Protein AF-A0A444ZY59-F1 (afdb_monomer_lite)

Sequence (155 aa):
MWDVVSGLQVNLMKKTNMGGASPGEATKEVDTTGEKRKGKELNGNIFKKTCISTQTTINNIFKKNLREEVCLEISTLFHNNGIPFNVSRSKEYSRIFEKAIRYGQEFKPPSYHELRVPLLKKHVELVQQSLEEHREYWKQVGCTIMIDGWTDKRR

pLDDT: mean 74.84, std 26.24, range [22.16, 97.81]

InterPro domains:
  IPR007021 Domain of unknown function DUF659 [PF04937] (110-154)

Secondary structure (DSSP, 8-state):
--HHHHHHHHHHHHHT-S-----------------------------S------PPPHHHHHHHHHHHHHHHHHHHHHHHTT--GGGGGSHHHHHHHHHHHHH-TTPPPPPHHHIIIIIHHHHHHHHHHHHHHHHHHHHHH----PPP-------

Radius of gyration: 36.68 Å; chains: 1; bounding box: 80×82×86 Å

Organism: Arachis hypogaea (NCBI:txid3818)

Foldseek 3Di:
DVVVVVVVVVVVVVVPDDDDDDDDDDDDDDDDDDDDDDDDDDDDCPPDDPPVPVPQPPVNVVVVVVVVVVVVVVVCVCVVVVPDPVCCVDPVNVVVVVVQVVVPDPDDDDDPVCVVPVVVVVVVVVVVVVCVVVVVVCVPVNDDDDDDDDDDPDD

Structure (mmCIF, N/CA/C/O backbone):
data_AF-A0A444ZY59-F1
#
_entry.id   AF-A0A444ZY59-F1
#
loop_
_atom_site.group_PDB
_atom_site.id
_atom_site.type_symbol
_atom_site.label_atom_id
_atom_site.label_alt_id
_atom_site.label_comp_id
_atom_site.label_asym_id
_atom_site.label_entity_id
_atom_site.label_seq_id
_atom_site.pdbx_PDB_ins_code
_atom_site.Cartn_x
_atom_site.Cartn_y
_atom_site.Cartn_z
_atom_site.occupancy
_atom_site.B_iso_or_equiv
_atom_site.auth_seq_id
_atom_site.auth_comp_id
_atom_site.auth_asym_id
_atom_site.auth_atom_id
_atom_site.pdbx_PDB_model_num
ATOM 1 N N . MET A 1 1 ? -5.374 19.605 50.043 1.00 55.47 1 MET A N 1
ATOM 2 C CA . MET A 1 1 ? -6.156 19.065 48.898 1.00 55.47 1 MET A CA 1
ATOM 3 C C . MET A 1 1 ? -7.671 19.136 49.123 1.00 55.47 1 MET A C 1
ATOM 5 O O . MET A 1 1 ? -8.403 19.108 48.145 1.00 55.47 1 MET A O 1
ATOM 9 N N . TRP A 1 2 ? -8.147 19.312 50.364 1.00 41.66 2 TRP A N 1
ATOM 10 C CA . TRP A 1 2 ? -9.569 19.515 50.681 1.00 41.66 2 TRP A CA 1
ATOM 11 C C . TRP A 1 2 ? -10.009 20.997 50.658 1.00 41.66 2 TRP A C 1
ATOM 13 O O . TRP A 1 2 ? -11.191 21.278 50.499 1.00 41.66 2 TRP A O 1
ATOM 23 N N . ASP A 1 3 ? -9.073 21.955 50.699 1.00 54.06 3 ASP A N 1
ATOM 24 C CA . ASP A 1 3 ? -9.391 23.397 50.765 1.00 54.06 3 ASP A CA 1
ATOM 25 C C . ASP A 1 3 ? -9.962 23.991 49.466 1.00 54.06 3 ASP A C 1
ATOM 27 O O . ASP A 1 3 ? -10.730 24.952 49.496 1.00 54.06 3 ASP A O 1
ATOM 31 N N . VAL A 1 4 ? -9.641 23.399 48.310 1.00 56.91 4 VAL A N 1
ATOM 32 C CA . VAL A 1 4 ? -10.137 23.872 47.002 1.00 56.91 4 VAL A CA 1
ATOM 33 C C . VAL A 1 4 ? -11.616 23.514 46.806 1.00 56.91 4 VAL A C 1
ATOM 35 O O . VAL A 1 4 ? -12.375 24.284 46.217 1.00 56.91 4 VAL A O 1
ATOM 38 N N . VAL A 1 5 ? -12.046 22.370 47.344 1.00 56.50 5 VAL A N 1
ATOM 39 C CA . VAL A 1 5 ? -13.430 21.881 47.233 1.00 56.50 5 VAL A CA 1
ATOM 40 C C . VAL A 1 5 ? -14.364 22.682 48.145 1.00 56.50 5 VAL A C 1
ATOM 42 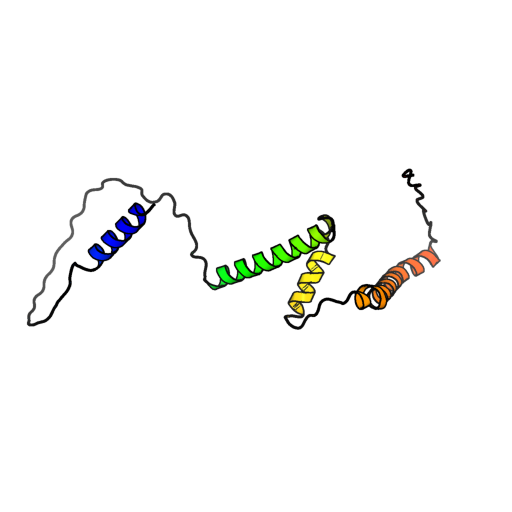O O . VAL A 1 5 ? -15.451 23.073 47.716 1.00 56.50 5 VAL A O 1
ATOM 45 N N . SER A 1 6 ? -13.907 23.033 49.350 1.00 58.44 6 SER A N 1
ATOM 46 C CA . SER A 1 6 ? -14.643 23.904 50.277 1.00 58.44 6 SER A CA 1
ATOM 47 C C . SER A 1 6 ? -14.913 25.291 49.679 1.00 58.44 6 SER A C 1
ATOM 49 O O . SER A 1 6 ? -16.014 25.825 49.809 1.00 58.44 6 SER A O 1
ATOM 51 N N . GLY A 1 7 ? -13.942 25.859 48.953 1.00 61.41 7 GLY A N 1
ATOM 52 C CA . GLY A 1 7 ? -14.097 27.162 48.296 1.00 61.41 7 GLY A CA 1
ATOM 53 C C . GLY A 1 7 ? -15.173 27.177 47.203 1.00 61.41 7 GLY A C 1
ATOM 54 O O . GLY A 1 7 ? -15.917 28.152 47.076 1.00 61.41 7 GLY A O 1
ATOM 55 N N . LEU A 1 8 ? -15.305 26.084 46.446 1.00 60.88 8 LEU A N 1
ATOM 56 C CA . LEU A 1 8 ? -16.315 25.951 45.392 1.00 60.88 8 LEU A CA 1
ATOM 57 C C . LEU A 1 8 ? -17.734 25.798 45.960 1.00 60.88 8 LEU A C 1
ATOM 59 O O . LEU A 1 8 ? -18.662 26.406 45.423 1.00 60.88 8 LEU A O 1
ATOM 63 N N . GLN A 1 9 ? -17.910 25.071 47.071 1.00 56.25 9 GLN A N 1
ATOM 64 C CA . GLN A 1 9 ? -19.219 24.947 47.729 1.00 56.25 9 GLN A CA 1
ATOM 65 C C . GLN A 1 9 ? -19.714 26.274 48.320 1.00 56.25 9 GLN A C 1
ATOM 67 O O . GLN A 1 9 ? -20.877 26.633 48.127 1.00 56.25 9 GLN A O 1
ATOM 72 N N . VAL A 1 10 ? -18.836 27.055 48.958 1.00 57.44 10 VAL A N 1
ATOM 73 C CA . VAL A 1 10 ? -19.207 28.365 49.528 1.00 57.44 10 VAL A CA 1
ATOM 74 C C . VAL A 1 10 ? -19.632 29.356 48.436 1.00 57.44 10 VAL A C 1
ATOM 76 O O . VAL A 1 10 ? -20.515 30.186 48.660 1.00 57.44 10 VAL A O 1
ATOM 79 N N . ASN A 1 11 ? -19.050 29.264 47.236 1.00 57.94 11 ASN A N 1
ATOM 80 C CA . ASN A 1 11 ? -19.390 30.156 46.127 1.00 57.94 11 ASN A CA 1
ATOM 81 C C . ASN A 1 11 ? -20.697 29.757 45.413 1.00 57.94 11 ASN A C 1
ATOM 83 O O . ASN A 1 11 ? -21.394 30.616 44.871 1.00 57.94 11 ASN A O 1
ATOM 87 N N . LEU A 1 12 ? -21.072 28.473 45.461 1.00 61.47 12 LEU A N 1
ATOM 88 C CA . LEU A 1 12 ? -22.352 27.985 44.945 1.00 61.47 12 LEU A CA 1
ATOM 89 C C . LEU A 1 12 ? -23.530 28.462 45.817 1.00 61.47 12 LEU A C 1
ATOM 91 O O . LEU A 1 12 ? -24.537 28.917 45.282 1.00 61.47 12 LEU A O 1
ATOM 95 N N . MET A 1 13 ? -23.374 28.446 47.148 1.00 55.53 13 MET A N 1
ATOM 96 C CA . MET A 1 13 ? -24.425 28.849 48.103 1.00 55.53 13 MET A CA 1
ATOM 97 C C . MET A 1 13 ? -24.679 30.366 48.139 1.00 55.53 13 MET A C 1
ATOM 99 O O . MET A 1 13 ? -25.777 30.802 48.473 1.00 55.53 13 MET A O 1
ATOM 103 N N . LYS A 1 14 ? -23.690 31.190 47.765 1.00 56.31 14 LYS A N 1
ATOM 104 C CA . LYS A 1 14 ? -23.853 32.654 47.672 1.00 56.31 14 LYS A CA 1
ATOM 105 C C . LYS A 1 14 ? -24.588 33.097 46.406 1.00 56.31 14 LYS A C 1
ATOM 107 O O . LYS A 1 14 ? -25.209 34.154 46.405 1.00 56.31 14 LYS A O 1
ATOM 112 N N . LYS A 1 15 ? -24.543 32.300 45.333 1.00 53.00 15 LYS A N 1
ATOM 113 C CA . LYS A 1 15 ? -25.140 32.655 44.035 1.00 53.00 15 LYS A CA 1
ATOM 114 C C . LYS A 1 15 ? -26.648 32.382 43.964 1.00 53.00 15 LYS A C 1
ATOM 116 O O . LYS A 1 15 ? -27.308 32.880 43.060 1.00 53.00 15 LYS A O 1
ATOM 121 N N . THR A 1 16 ? -27.192 31.627 44.918 1.00 51.72 16 THR A N 1
ATOM 122 C CA . THR A 1 16 ? -28.609 31.238 44.964 1.00 51.72 16 THR A CA 1
ATOM 123 C C . THR A 1 16 ? -29.468 32.098 45.893 1.00 51.72 16 THR A C 1
ATOM 125 O O . THR A 1 16 ? -30.669 31.864 45.951 1.00 51.72 16 THR A O 1
ATOM 128 N N . ASN A 1 17 ? -28.906 33.082 46.611 1.00 46.22 17 ASN A N 1
ATOM 129 C CA . ASN A 1 17 ? -29.656 33.819 47.636 1.00 46.22 17 ASN A CA 1
ATOM 130 C C . ASN A 1 17 ? -29.495 35.348 47.581 1.00 46.22 17 ASN A C 1
ATOM 132 O O . ASN A 1 17 ? -29.007 35.944 48.530 1.00 46.22 17 ASN A O 1
ATOM 136 N N . MET A 1 18 ? -29.912 35.946 46.461 1.00 36.75 18 MET A N 1
ATOM 137 C CA . MET A 1 18 ? -30.453 37.312 46.307 1.00 36.75 18 MET A CA 1
ATOM 138 C C . MET A 1 18 ? -31.156 37.299 44.933 1.00 36.75 18 MET A C 1
ATOM 140 O O . MET A 1 18 ? -30.478 37.269 43.915 1.00 36.75 18 MET A O 1
ATOM 144 N N . GLY A 1 19 ? -32.468 37.210 44.743 1.00 30.34 19 GLY A N 1
ATOM 145 C CA . GLY A 1 19 ? -33.629 37.496 45.575 1.00 30.34 19 GLY A CA 1
ATOM 146 C C . GLY A 1 19 ? -34.620 38.216 44.651 1.00 30.34 19 GLY A C 1
ATOM 147 O O . GLY A 1 19 ? -34.301 39.285 44.140 1.00 30.34 19 GLY A O 1
ATOM 148 N N . GLY A 1 20 ? -35.779 37.618 44.375 1.00 27.28 20 GLY A N 1
ATOM 149 C CA . GLY A 1 20 ? -36.793 38.204 43.496 1.00 27.28 20 GLY A CA 1
ATOM 150 C C . GLY A 1 20 ? -38.155 37.555 43.703 1.00 27.28 20 GLY A C 1
ATOM 151 O O . GLY A 1 20 ? -38.522 36.644 42.969 1.00 27.28 20 GLY A O 1
ATOM 152 N N . ALA A 1 21 ? -38.876 38.019 44.724 1.00 28.47 21 ALA A N 1
ATOM 153 C CA . ALA A 1 21 ? -40.298 37.766 44.930 1.00 28.47 21 ALA A CA 1
ATOM 154 C C . ALA A 1 21 ? -41.114 38.965 44.408 1.00 28.47 21 ALA A C 1
ATOM 156 O O . ALA A 1 21 ? -40.703 40.112 44.570 1.00 28.47 21 ALA A O 1
ATOM 157 N N . SER A 1 22 ? -42.276 38.698 43.813 1.00 29.27 22 SER A N 1
ATOM 158 C CA . SER A 1 22 ? -43.364 39.656 43.551 1.00 29.27 22 SER A CA 1
ATOM 159 C C . SER A 1 22 ? -44.685 38.916 43.811 1.00 29.27 22 SER A C 1
ATOM 161 O O . SER A 1 22 ? -44.706 37.696 43.608 1.00 29.27 22 SER A O 1
ATOM 163 N N . PRO A 1 23 ? -45.753 39.573 44.310 1.00 33.75 23 PRO A N 1
ATOM 164 C CA . PRO A 1 23 ? -46.726 40.188 43.389 1.00 33.75 23 PRO A CA 1
ATOM 165 C C . PRO A 1 23 ? -47.469 41.439 43.928 1.00 33.75 23 PRO A C 1
ATOM 167 O O . PRO A 1 23 ? -47.623 41.601 45.135 1.00 33.75 23 PRO A O 1
ATOM 170 N N . GLY A 1 24 ? -48.041 42.245 43.017 1.00 25.14 24 GLY A N 1
ATOM 171 C CA . GLY A 1 24 ? -49.324 42.936 43.266 1.00 25.14 24 GLY A CA 1
ATOM 172 C C . GLY A 1 24 ? -49.433 44.450 42.996 1.00 25.14 24 GLY A C 1
ATOM 173 O O . GLY A 1 24 ? -48.973 45.248 43.797 1.00 25.14 24 GLY A O 1
ATOM 174 N N . GLU A 1 25 ? -50.180 44.773 41.928 1.00 22.23 25 GLU A N 1
ATOM 175 C CA . GLU A 1 25 ? -51.175 45.864 41.762 1.00 22.23 25 GLU A CA 1
ATOM 176 C C . GLU A 1 25 ? -50.842 47.357 41.468 1.00 22.23 25 GLU A C 1
ATOM 178 O O . GLU A 1 25 ? -50.205 48.072 42.230 1.00 22.23 25 GLU A O 1
ATOM 183 N N . ALA A 1 26 ? -51.502 47.810 40.380 1.00 24.89 26 ALA A N 1
ATOM 184 C CA . ALA A 1 26 ? -52.249 49.067 40.176 1.00 24.89 26 ALA A CA 1
ATOM 185 C C . ALA A 1 26 ? -51.568 50.375 39.672 1.00 24.89 26 ALA A C 1
ATOM 187 O O . ALA A 1 26 ? -51.063 51.196 40.424 1.00 24.89 26 ALA A O 1
ATOM 188 N N . THR A 1 27 ? -51.829 50.636 38.376 1.00 22.16 27 THR A N 1
ATOM 189 C CA . THR A 1 27 ? -52.347 51.885 37.749 1.00 22.16 27 THR A CA 1
ATOM 190 C C . THR A 1 27 ? -51.521 53.186 37.593 1.00 22.16 27 THR A C 1
ATOM 192 O O . THR A 1 27 ? -51.189 53.852 38.562 1.00 22.16 27 THR A O 1
ATOM 195 N N . LYS A 1 28 ? -51.498 53.623 36.313 1.00 25.33 28 LYS A N 1
ATOM 196 C CA . LYS A 1 28 ? -51.698 54.974 35.718 1.00 25.33 28 LYS A CA 1
ATOM 197 C C . LYS A 1 28 ? -50.509 55.880 35.295 1.00 25.33 28 LYS A C 1
ATOM 199 O O . LYS A 1 28 ? -49.866 56.513 36.114 1.00 25.33 28 LYS A O 1
ATOM 204 N N . GLU A 1 29 ? -50.347 55.951 33.963 1.00 24.64 29 GLU A N 1
ATOM 205 C CA . GLU A 1 29 ? -50.338 57.108 33.022 1.00 24.64 29 GLU A CA 1
ATOM 206 C C . GLU A 1 29 ? -49.456 58.370 33.227 1.00 24.64 29 GLU A C 1
ATOM 208 O O . GLU A 1 29 ? -49.523 59.032 34.255 1.00 24.64 29 GLU A O 1
ATOM 213 N N . VAL A 1 30 ? -48.786 58.769 32.124 1.00 28.89 30 VAL A N 1
ATOM 214 C CA . VAL A 1 30 ? -48.699 60.117 31.488 1.00 28.89 30 VAL A CA 1
ATOM 215 C C . VAL A 1 30 ? -47.292 60.503 30.969 1.00 28.89 30 VAL A C 1
ATOM 217 O O . VAL A 1 30 ? -46.256 60.219 31.558 1.00 28.89 30 VAL A O 1
ATOM 220 N N . ASP A 1 31 ? -47.354 61.115 29.787 1.00 24.69 31 ASP A N 1
ATOM 221 C CA . ASP A 1 31 ? -46.407 61.475 28.728 1.00 24.69 31 ASP A CA 1
ATOM 222 C C . ASP A 1 31 ? -45.505 62.705 29.005 1.00 24.69 31 ASP A C 1
ATOM 224 O O . ASP A 1 31 ? -45.891 63.583 29.774 1.00 24.69 31 ASP A O 1
ATOM 228 N N . THR A 1 32 ? -44.342 62.783 28.330 1.00 25.50 32 THR A N 1
ATOM 229 C CA . THR A 1 32 ? -43.813 63.914 27.509 1.00 25.50 32 THR A CA 1
ATOM 230 C C . THR A 1 32 ? -42.273 64.062 27.466 1.00 25.50 32 THR A C 1
ATOM 232 O O . THR A 1 32 ? -41.597 64.265 28.467 1.00 25.50 32 THR A O 1
ATOM 235 N N . THR A 1 33 ? -41.757 63.995 26.230 1.00 23.19 33 THR A N 1
ATOM 236 C CA . THR A 1 33 ? -40.791 64.886 25.539 1.00 23.19 33 THR A CA 1
ATOM 237 C C . THR A 1 33 ? -39.536 65.433 26.253 1.00 23.19 33 THR A C 1
ATOM 239 O O . THR A 1 33 ? -39.640 66.227 27.178 1.00 23.19 33 THR A O 1
ATOM 242 N N . GLY A 1 34 ? -38.354 65.232 25.632 1.00 26.31 34 GLY A N 1
ATOM 243 C CA . GLY A 1 34 ? -37.350 66.314 25.536 1.00 26.31 34 GLY A CA 1
ATOM 244 C C . GLY A 1 34 ? -35.855 65.991 25.700 1.00 26.31 34 GLY A C 1
ATOM 245 O O . GLY A 1 34 ? -35.339 65.940 26.805 1.00 26.31 34 GLY A O 1
ATOM 246 N N . GLU A 1 35 ? -35.153 65.988 24.562 1.00 28.25 35 GLU A N 1
ATOM 247 C CA . GLU A 1 35 ? -33.830 66.610 24.339 1.00 28.25 35 GLU A CA 1
ATOM 248 C C . GLU A 1 35 ? -32.490 66.000 24.817 1.00 28.25 35 GLU A C 1
ATOM 250 O O . GLU A 1 35 ? -32.326 65.295 25.804 1.00 28.25 35 GLU A O 1
ATOM 255 N N . LYS A 1 36 ? -31.479 66.317 24.000 1.00 36.75 36 LYS A N 1
ATOM 256 C CA . LYS A 1 36 ? -30.179 65.669 23.803 1.00 36.75 36 LYS A CA 1
ATOM 257 C C . LYS A 1 36 ? -29.073 66.625 24.252 1.00 36.75 36 LYS A C 1
ATOM 259 O O . LYS A 1 36 ? -29.027 67.739 23.739 1.00 36.75 36 LYS A O 1
ATOM 264 N N . ARG A 1 37 ? -28.110 66.203 25.083 1.00 34.16 37 ARG A N 1
ATOM 265 C CA . ARG A 1 37 ? -26.808 66.897 25.215 1.00 34.16 37 ARG A CA 1
ATOM 266 C C . ARG A 1 37 ? -25.640 65.917 25.320 1.00 34.16 37 ARG A C 1
ATOM 268 O O . ARG A 1 37 ? -25.722 64.868 25.944 1.00 34.16 37 ARG A O 1
ATOM 275 N N . LYS A 1 38 ? -24.576 66.276 24.606 1.00 29.03 38 LYS A N 1
ATOM 276 C CA . LYS A 1 38 ? -23.406 65.483 24.218 1.00 29.03 38 LYS A CA 1
ATOM 277 C C . LYS A 1 38 ? -22.210 65.856 25.104 1.00 29.03 38 LYS A C 1
ATOM 279 O O . LYS A 1 38 ? -22.000 67.041 25.341 1.00 29.03 38 LYS A O 1
ATOM 284 N N . GLY A 1 39 ? -21.382 64.869 25.456 1.00 27.67 39 GLY A N 1
ATOM 285 C CA . GLY A 1 39 ? -19.943 65.055 25.696 1.00 27.67 39 GLY A CA 1
ATOM 286 C C . GLY A 1 39 ? -19.405 64.570 27.046 1.00 27.67 39 GLY A C 1
ATOM 287 O O . GLY A 1 39 ? -19.645 65.205 28.065 1.00 27.67 39 GLY A O 1
ATOM 288 N N . LYS A 1 40 ? -18.567 63.524 27.027 1.00 32.09 40 LYS A N 1
ATOM 289 C CA . LYS A 1 40 ? -17.095 63.624 27.156 1.00 32.09 40 LYS A CA 1
ATOM 290 C C . LYS A 1 40 ? -16.465 62.225 27.108 1.00 32.09 40 LYS A C 1
ATOM 292 O O . LYS A 1 40 ? -16.888 61.317 27.812 1.00 32.09 40 LYS A O 1
ATOM 297 N N . GLU A 1 41 ? -15.479 62.075 26.230 1.00 39.38 41 GLU A N 1
ATOM 298 C CA . GLU A 1 41 ? -14.671 60.871 26.043 1.00 39.38 41 GLU A CA 1
ATOM 299 C C . GLU A 1 41 ? -13.704 60.651 27.215 1.00 39.38 41 GLU A C 1
ATOM 301 O O . GLU A 1 41 ? -13.041 61.594 27.641 1.00 39.38 41 GLU A O 1
ATOM 306 N N . LEU A 1 42 ? -13.550 59.394 27.644 1.00 39.75 42 LEU A N 1
ATOM 307 C CA . LEU A 1 42 ? -12.313 58.862 28.222 1.00 39.75 42 LEU A CA 1
ATOM 308 C C . LEU A 1 42 ? -12.084 57.438 27.690 1.00 39.75 42 LEU A C 1
ATOM 310 O O . LEU A 1 42 ? -12.620 56.455 28.187 1.00 39.75 42 LEU A O 1
ATOM 314 N N . ASN A 1 43 ? -11.330 57.398 26.596 1.00 40.41 43 ASN A N 1
ATOM 315 C CA . ASN A 1 43 ? -10.223 56.494 26.288 1.00 40.41 43 ASN A CA 1
ATOM 316 C C . ASN A 1 43 ? -10.231 55.068 26.881 1.00 40.41 43 ASN A C 1
ATOM 318 O O . ASN A 1 43 ? -9.968 54.854 28.063 1.00 40.41 43 ASN A O 1
ATOM 322 N N . GLY A 1 44 ? -10.372 54.080 25.997 1.00 37.44 44 GLY A N 1
ATOM 323 C CA . GLY A 1 44 ? -10.114 52.678 26.305 1.00 37.44 44 GLY A CA 1
ATOM 324 C C . GLY A 1 44 ? -10.376 51.786 25.099 1.00 37.44 44 GLY A C 1
ATOM 325 O O . GLY A 1 44 ? -11.427 51.162 24.998 1.00 37.44 44 GLY A O 1
ATOM 326 N N . ASN A 1 45 ? -9.424 51.728 24.165 1.00 47.72 45 ASN A N 1
ATOM 327 C CA . ASN A 1 45 ? -9.454 50.811 23.024 1.00 47.72 45 ASN A CA 1
ATOM 328 C C . ASN A 1 45 ? -9.345 49.347 23.499 1.00 47.72 45 ASN A C 1
ATOM 330 O O . ASN A 1 45 ? -8.262 48.766 23.504 1.00 47.72 45 ASN A O 1
ATOM 334 N N . ILE A 1 46 ? -10.477 48.750 23.881 1.00 42.22 46 ILE A N 1
ATOM 335 C CA . ILE A 1 46 ? -10.623 47.337 24.289 1.00 42.22 46 ILE A CA 1
ATOM 336 C C . ILE A 1 46 ? -10.720 46.400 23.065 1.00 42.22 46 ILE A C 1
ATOM 338 O O . ILE A 1 46 ? -10.636 45.182 23.186 1.00 42.22 46 ILE A O 1
ATOM 342 N N . PHE A 1 47 ? -10.804 46.942 21.848 1.00 43.34 47 PHE A N 1
ATOM 343 C CA . PHE A 1 47 ? -10.874 46.155 20.611 1.00 43.34 47 PHE A CA 1
ATOM 344 C C . PHE A 1 47 ? -9.505 45.651 20.120 1.00 43.34 47 PHE A C 1
ATOM 346 O O . PHE A 1 47 ? -9.150 45.807 18.952 1.00 43.34 47 PHE A O 1
ATOM 353 N N . LYS A 1 48 ? -8.719 45.006 20.988 1.00 52.44 48 LYS A N 1
ATOM 354 C CA . LYS A 1 48 ? -7.601 44.159 20.550 1.00 52.44 48 LYS A CA 1
ATOM 355 C C . LYS A 1 48 ? -7.774 42.746 21.092 1.00 52.44 48 LYS A C 1
ATOM 357 O O . LYS A 1 48 ? -7.804 42.536 22.296 1.00 52.44 48 LYS A O 1
ATOM 362 N N . LYS A 1 49 ? -7.803 41.804 20.139 1.00 48.91 49 LYS A N 1
ATOM 363 C CA . LYS A 1 49 ? -7.961 40.345 20.261 1.00 48.91 49 LYS A CA 1
ATOM 364 C C . LYS A 1 49 ? -9.392 39.845 20.478 1.00 48.91 49 LYS A C 1
ATOM 366 O O . LYS A 1 49 ? -9.706 39.175 21.454 1.00 48.91 49 LYS A O 1
ATOM 371 N N . THR A 1 50 ? -10.212 39.984 19.438 1.00 39.78 50 THR A N 1
ATOM 372 C CA . THR A 1 50 ? -11.116 38.877 19.109 1.00 39.78 50 THR A CA 1
ATOM 373 C C . THR A 1 50 ? -10.248 37.757 18.545 1.00 39.78 50 THR A C 1
ATOM 375 O O . THR A 1 50 ? -9.948 37.709 17.354 1.00 39.78 50 THR A O 1
ATOM 378 N N . CYS A 1 51 ? -9.804 36.850 19.413 1.00 43.78 51 CYS A N 1
ATOM 379 C CA . CYS A 1 51 ? -9.646 35.472 18.983 1.00 43.78 51 CYS A CA 1
ATOM 380 C C . CYS A 1 51 ? -11.040 35.101 18.484 1.00 43.78 51 CYS A C 1
ATOM 382 O O . CYS A 1 51 ? -11.967 35.025 19.289 1.00 43.78 51 CYS A O 1
ATOM 384 N N . ILE A 1 52 ? -11.235 34.962 17.175 1.00 49.38 52 ILE A N 1
ATOM 385 C CA . ILE A 1 52 ? -12.453 34.338 16.676 1.00 49.38 52 ILE A CA 1
ATOM 386 C C . ILE A 1 52 ? -12.313 32.872 17.088 1.00 49.38 52 ILE A C 1
ATOM 388 O O . ILE A 1 52 ? -11.860 32.032 16.317 1.00 49.38 52 ILE A O 1
ATOM 392 N N . SER A 1 53 ? -12.623 32.560 18.349 1.00 61.03 53 SER A N 1
ATOM 393 C CA . SER A 1 53 ? -12.953 31.201 18.727 1.00 61.03 53 SER A CA 1
ATOM 394 C C . SER A 1 53 ? -14.303 30.960 18.078 1.00 61.03 53 SER A C 1
ATOM 396 O O . SER A 1 53 ? -15.353 31.210 18.667 1.00 61.03 53 SER A O 1
ATOM 398 N N . THR A 1 54 ? -14.284 30.570 16.806 1.00 65.31 54 THR A N 1
ATOM 399 C CA . THR A 1 54 ? -15.463 29.998 16.172 1.00 65.31 54 THR A CA 1
ATOM 400 C C . THR A 1 54 ? -15.921 28.879 17.093 1.00 65.31 54 THR A C 1
ATOM 402 O O . THR A 1 54 ? -15.180 27.912 17.302 1.00 65.31 54 THR A O 1
ATOM 405 N N . GLN A 1 55 ? -17.090 29.044 17.712 1.00 63.94 55 GLN A N 1
ATOM 406 C CA . GLN A 1 55 ? -17.668 28.014 18.557 1.00 63.94 55 GLN A CA 1
ATOM 407 C C . GLN A 1 55 ? -17.764 26.747 17.709 1.00 63.94 55 GLN A C 1
ATOM 409 O O . GLN A 1 55 ? -18.401 26.735 16.655 1.00 63.94 55 GLN A O 1
ATOM 414 N N . THR A 1 56 ? -17.047 25.700 18.110 1.00 70.69 56 THR A N 1
ATOM 415 C CA . THR A 1 56 ? -17.036 24.463 17.333 1.00 70.69 56 THR A CA 1
ATOM 416 C C . THR A 1 56 ? -18.414 23.833 17.489 1.00 70.69 56 THR A C 1
ATOM 418 O O . THR A 1 56 ? -18.818 23.508 18.602 1.00 70.69 56 THR A O 1
ATOM 421 N N . THR A 1 57 ? -19.164 23.701 16.395 1.00 79.94 57 THR A N 1
ATOM 422 C CA . THR A 1 57 ? -20.472 23.036 16.417 1.00 79.94 57 THR A CA 1
ATOM 423 C C . THR A 1 57 ? -20.314 21.605 16.927 1.00 79.94 57 THR A C 1
ATOM 425 O O . THR A 1 57 ? -19.319 20.951 16.617 1.00 79.94 57 THR A O 1
ATOM 428 N N . ILE A 1 58 ? -21.311 21.088 17.646 1.00 78.25 58 ILE A N 1
ATOM 429 C CA . ILE A 1 58 ? -21.329 19.717 18.182 1.00 78.25 58 ILE A CA 1
ATOM 430 C C . ILE A 1 58 ? -20.936 18.679 17.107 1.00 78.25 58 ILE A C 1
ATOM 432 O O . ILE A 1 58 ? -20.061 17.849 17.338 1.00 78.25 58 ILE A O 1
ATOM 436 N N . ASN A 1 59 ? -21.462 18.808 15.882 1.00 81.25 59 ASN A N 1
ATOM 437 C CA . ASN A 1 59 ? -21.106 17.947 14.743 1.00 81.25 59 ASN A CA 1
ATOM 438 C C . ASN A 1 59 ? -19.612 17.974 14.377 1.00 81.25 59 ASN A C 1
ATOM 440 O O . ASN A 1 59 ? -19.052 16.950 13.990 1.00 81.25 59 ASN A O 1
ATOM 444 N N . ASN A 1 60 ? -18.955 19.129 14.490 1.00 80.81 60 ASN A N 1
ATOM 445 C CA . ASN A 1 60 ? -17.523 19.248 14.221 1.00 80.81 60 ASN A CA 1
ATOM 446 C C . ASN A 1 60 ? -16.686 18.596 15.325 1.00 80.81 60 ASN A C 1
ATOM 448 O O . ASN A 1 60 ? -15.621 18.066 15.025 1.00 80.81 60 ASN A O 1
ATOM 452 N N . ILE A 1 61 ? -17.159 18.604 16.574 1.00 77.31 61 ILE A N 1
ATOM 453 C CA . ILE A 1 61 ? -16.496 17.912 17.686 1.00 77.31 61 ILE A CA 1
ATOM 454 C C . ILE A 1 61 ? -16.574 16.397 17.465 1.00 77.31 61 ILE A C 1
ATOM 456 O O . ILE A 1 61 ? -15.539 15.740 17.419 1.00 77.31 61 ILE A O 1
ATOM 460 N N . PHE A 1 62 ? -17.768 15.855 17.203 1.00 76.38 62 PHE A N 1
ATOM 461 C CA . PHE A 1 62 ? -17.937 14.423 16.927 1.00 76.38 62 PHE A CA 1
ATOM 462 C C . PHE A 1 62 ? -17.118 13.948 15.720 1.00 76.38 62 PHE A C 1
ATOM 464 O O . PHE A 1 62 ? -16.433 12.932 15.803 1.00 76.38 62 PHE A O 1
ATOM 471 N N . LYS A 1 63 ? -17.110 14.706 14.614 1.00 81.19 63 LYS A N 1
ATOM 472 C CA . LYS A 1 63 ? -16.289 14.372 13.437 1.00 81.19 63 LYS A CA 1
ATOM 473 C C . LYS A 1 63 ? -14.787 14.397 13.728 1.00 81.19 63 LYS A C 1
ATOM 475 O O . LYS A 1 63 ? -14.057 13.587 13.164 1.00 81.19 63 LYS A O 1
ATOM 480 N N . LYS A 1 64 ? -14.312 15.316 14.577 1.00 79.31 64 LYS A N 1
ATOM 481 C CA . LYS A 1 64 ? -12.900 15.374 14.985 1.00 79.31 64 LYS A CA 1
ATOM 482 C C . LYS A 1 64 ? -12.511 14.178 15.850 1.00 79.31 64 LYS A C 1
ATOM 484 O O . LYS A 1 64 ? -11.467 13.598 15.579 1.00 79.31 64 LYS A O 1
ATOM 489 N N . ASN A 1 65 ? -13.367 13.781 16.791 1.00 83.31 65 ASN A N 1
ATOM 490 C CA . ASN A 1 65 ? -13.135 12.605 17.634 1.00 83.31 65 ASN A CA 1
ATOM 491 C C . ASN A 1 65 ? -13.052 11.327 16.783 1.00 83.31 65 ASN A C 1
ATOM 493 O O . ASN A 1 65 ? -12.065 10.606 16.852 1.00 83.31 65 ASN A O 1
ATOM 497 N N . LEU A 1 66 ? -14.010 11.123 15.869 1.00 87.81 66 LEU A N 1
ATOM 498 C CA . LEU A 1 66 ? -13.989 9.982 14.942 1.00 87.81 66 LEU A CA 1
ATOM 499 C C . LEU A 1 66 ? -12.743 9.976 14.044 1.00 87.81 66 LEU A C 1
ATOM 501 O O . LEU A 1 66 ? -12.154 8.930 13.784 1.00 87.81 66 LEU A O 1
ATOM 505 N N . ARG A 1 67 ? -12.316 11.150 13.561 1.00 91.38 67 ARG A N 1
ATOM 506 C CA . ARG A 1 67 ? -11.077 11.274 12.780 1.00 91.38 67 ARG A CA 1
ATOM 507 C C . ARG A 1 67 ? -9.863 10.859 13.610 1.00 91.38 67 ARG A C 1
ATOM 509 O O . ARG A 1 67 ? -8.972 10.203 13.082 1.00 91.38 67 ARG A O 1
ATOM 516 N N . GLU A 1 68 ? -9.786 11.303 14.857 1.00 94.81 68 GLU A N 1
ATOM 517 C CA . GLU A 1 68 ? -8.673 10.989 15.748 1.00 94.81 68 GLU A CA 1
ATOM 518 C C . GLU A 1 68 ? -8.568 9.484 16.000 1.00 94.81 68 GLU A C 1
ATOM 520 O O . GLU A 1 68 ? -7.492 8.927 15.794 1.00 94.81 68 GLU A O 1
ATOM 525 N N . GLU A 1 69 ? -9.685 8.819 16.297 1.00 94.38 69 GLU A N 1
ATOM 526 C CA . GLU A 1 69 ? -9.757 7.360 16.458 1.00 94.38 69 GLU A CA 1
ATOM 527 C C . GLU A 1 69 ? -9.243 6.619 15.214 1.00 94.38 69 GLU A C 1
ATOM 529 O O . GLU A 1 69 ? -8.338 5.791 15.305 1.00 94.38 69 GLU A O 1
ATOM 534 N N . VAL A 1 70 ? -9.733 6.976 14.021 1.00 93.62 70 VAL A N 1
ATOM 535 C CA . VAL A 1 70 ? -9.285 6.349 12.763 1.00 93.62 70 VAL A CA 1
ATOM 536 C C . VAL A 1 70 ? -7.796 6.598 12.507 1.00 93.62 70 VAL A C 1
ATOM 538 O O . VAL A 1 70 ? -7.077 5.701 12.066 1.00 93.62 70 VAL A O 1
ATOM 541 N N . CYS A 1 71 ? -7.300 7.809 12.773 1.00 95.44 71 CYS A N 1
ATOM 542 C CA . CYS A 1 71 ? -5.882 8.123 12.613 1.00 95.44 71 CYS A CA 1
ATOM 543 C C . CYS A 1 71 ? -4.991 7.338 13.584 1.00 95.44 71 CYS A C 1
ATOM 545 O O . CYS A 1 71 ? -3.886 6.955 13.196 1.00 95.44 71 CYS A O 1
ATOM 547 N N . LEU A 1 72 ? -5.450 7.089 14.813 1.00 96.94 72 LEU A N 1
ATOM 548 C CA . LEU A 1 72 ? -4.735 6.259 15.780 1.00 96.94 72 LEU A CA 1
ATOM 549 C C . LEU A 1 72 ? -4.660 4.804 15.312 1.00 96.94 72 LEU A C 1
ATOM 551 O O . LEU A 1 72 ? -3.573 4.234 15.328 1.00 96.94 72 LEU A O 1
ATOM 555 N N . GLU A 1 73 ? -5.750 4.230 14.803 1.00 96.62 73 GLU A N 1
ATOM 556 C CA . GLU A 1 73 ? -5.747 2.857 14.272 1.00 96.62 73 GLU A CA 1
ATO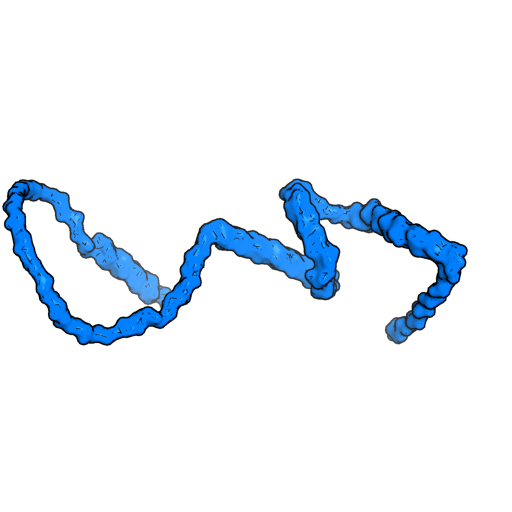M 557 C C . GLU A 1 73 ? -4.810 2.694 13.069 1.00 96.62 73 GLU A C 1
ATOM 559 O O . GLU A 1 73 ? -4.017 1.753 12.991 1.00 96.62 73 GLU A O 1
ATOM 564 N N . ILE A 1 74 ? -4.826 3.662 12.151 1.00 95.94 74 ILE A N 1
ATOM 565 C CA . ILE A 1 74 ? -3.878 3.709 11.032 1.00 95.94 74 ILE A CA 1
ATOM 566 C C . ILE A 1 74 ? -2.438 3.791 11.550 1.00 95.94 74 ILE A C 1
ATOM 568 O O . ILE A 1 74 ? -1.562 3.088 11.051 1.00 95.94 74 ILE A O 1
ATOM 572 N N . SER A 1 75 ? -2.172 4.637 12.545 1.00 97.38 75 SER A N 1
ATOM 573 C CA . SER A 1 75 ? -0.845 4.739 13.153 1.00 97.38 75 SER A CA 1
ATOM 574 C C . SER A 1 75 ? -0.407 3.389 13.726 1.00 97.38 75 SER A C 1
ATOM 576 O O . SER A 1 75 ? 0.681 2.908 13.410 1.00 97.38 75 SER A O 1
ATOM 578 N N . THR A 1 76 ? -1.267 2.728 14.500 1.00 97.75 76 THR A N 1
ATOM 579 C CA . THR A 1 76 ? -1.016 1.400 15.075 1.00 97.75 76 THR A CA 1
ATOM 580 C C . THR A 1 76 ? -0.704 0.361 13.996 1.00 97.75 76 THR A C 1
ATOM 582 O O . THR A 1 76 ? 0.252 -0.401 14.143 1.00 97.75 76 THR A O 1
ATOM 585 N N . LEU A 1 77 ? -1.427 0.371 12.868 1.00 96.50 77 LEU A N 1
ATOM 586 C CA . LEU A 1 77 ? -1.151 -0.499 11.720 1.00 96.50 77 LEU A CA 1
ATOM 587 C C . LEU A 1 77 ? 0.285 -0.323 11.201 1.00 96.50 77 LEU A C 1
ATOM 589 O O . LEU A 1 77 ? 0.969 -1.323 10.971 1.00 96.50 77 LEU A O 1
ATOM 593 N N . PHE A 1 78 ? 0.744 0.921 11.029 1.00 97.56 78 PHE A N 1
ATOM 594 C CA . PHE A 1 78 ? 2.088 1.212 10.520 1.00 97.56 78 PHE A CA 1
ATOM 595 C C . PHE A 1 78 ? 3.179 0.742 11.480 1.00 97.56 78 PHE A C 1
ATOM 597 O O . PHE A 1 78 ? 4.122 0.077 11.050 1.00 97.56 78 PHE A O 1
ATOM 604 N N . HIS A 1 79 ? 3.033 1.048 12.770 1.00 96.94 79 HIS A N 1
ATOM 605 C CA . HIS A 1 79 ? 4.031 0.699 13.779 1.00 96.94 79 HIS A CA 1
ATOM 606 C C . HIS A 1 79 ? 4.119 -0.815 13.994 1.00 96.94 79 HIS A C 1
ATOM 608 O O . HIS A 1 79 ? 5.217 -1.367 13.983 1.00 96.94 79 HIS A O 1
ATOM 614 N N . ASN A 1 80 ? 2.981 -1.503 14.115 1.00 97.81 80 ASN A N 1
ATOM 615 C CA . ASN A 1 80 ? 2.960 -2.936 14.418 1.00 97.81 80 ASN A CA 1
ATOM 616 C C . ASN A 1 80 ? 3.445 -3.803 13.250 1.00 97.81 80 ASN A C 1
ATOM 618 O O . ASN A 1 80 ? 4.043 -4.850 13.477 1.00 97.81 80 ASN A O 1
ATOM 622 N N . ASN A 1 81 ? 3.192 -3.382 12.006 1.00 96.75 81 ASN A N 1
ATOM 623 C CA . ASN A 1 81 ? 3.560 -4.152 10.813 1.00 96.75 81 ASN A CA 1
ATOM 624 C C . ASN A 1 81 ? 4.857 -3.661 10.152 1.00 96.75 81 ASN A C 1
ATOM 626 O O . ASN A 1 81 ? 5.218 -4.158 9.087 1.00 96.75 81 ASN A O 1
ATOM 630 N N . GLY A 1 82 ? 5.546 -2.676 10.743 1.00 96.62 82 GLY A N 1
ATOM 631 C CA . GLY A 1 82 ? 6.781 -2.117 10.188 1.00 96.62 82 GLY A CA 1
ATOM 632 C C . GLY A 1 82 ? 6.595 -1.496 8.800 1.00 96.62 82 GLY A C 1
ATOM 633 O O . GLY A 1 82 ? 7.487 -1.584 7.957 1.00 96.62 82 GLY A O 1
ATOM 634 N N . ILE A 1 83 ? 5.429 -0.898 8.536 1.00 97.12 83 ILE A N 1
ATOM 635 C CA . ILE A 1 83 ? 5.130 -0.291 7.235 1.00 97.12 83 ILE A CA 1
ATOM 636 C C . ILE A 1 83 ? 5.889 1.038 7.145 1.00 97.12 83 ILE A C 1
ATOM 638 O O . ILE A 1 83 ? 5.711 1.898 8.013 1.00 97.12 83 ILE A O 1
ATOM 642 N N . PRO A 1 84 ? 6.711 1.268 6.106 1.00 96.75 84 PRO A N 1
ATOM 643 C CA . PRO A 1 84 ? 7.417 2.530 5.991 1.00 96.75 84 PRO A CA 1
ATOM 644 C C . PRO A 1 84 ? 6.448 3.684 5.691 1.00 96.75 84 PRO A C 1
ATOM 646 O O . PRO A 1 84 ? 5.506 3.564 4.905 1.00 96.75 84 PRO A O 1
ATOM 649 N N . PHE A 1 85 ? 6.700 4.853 6.285 1.00 96.00 85 PHE A N 1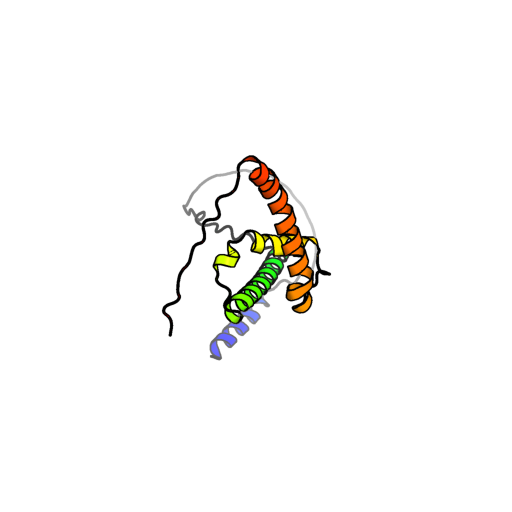
ATOM 650 C CA . PHE A 1 85 ? 5.802 6.012 6.173 1.00 96.00 85 PHE A CA 1
ATOM 651 C C . PHE A 1 85 ? 5.662 6.563 4.748 1.00 96.00 85 PHE A C 1
ATOM 653 O O . PHE A 1 85 ? 4.718 7.303 4.468 1.00 96.00 85 PHE A O 1
ATOM 660 N N . ASN A 1 86 ? 6.563 6.198 3.829 1.00 96.38 86 ASN A N 1
ATOM 661 C CA . ASN A 1 86 ? 6.462 6.567 2.416 1.00 96.38 86 ASN A CA 1
ATOM 662 C C . ASN A 1 86 ? 5.168 6.050 1.760 1.00 96.38 86 ASN A C 1
ATOM 664 O O . ASN A 1 86 ? 4.667 6.712 0.854 1.00 96.38 86 ASN A O 1
ATOM 668 N N . VAL A 1 87 ? 4.581 4.955 2.262 1.00 96.50 87 VAL A N 1
ATOM 669 C CA . VAL A 1 87 ? 3.295 4.419 1.795 1.00 96.50 87 VAL A CA 1
ATOM 670 C C . VAL A 1 87 ? 2.193 5.471 1.908 1.00 96.50 87 VAL A C 1
ATOM 672 O O . VAL A 1 87 ? 1.391 5.607 0.995 1.00 96.50 87 VAL A O 1
ATOM 675 N N . SER A 1 88 ? 2.200 6.306 2.952 1.00 95.38 88 SER A N 1
ATOM 676 C CA . SER A 1 88 ? 1.187 7.360 3.132 1.00 95.38 88 SER A CA 1
ATOM 677 C C . SER A 1 88 ? 1.201 8.447 2.046 1.00 95.38 88 SER A C 1
ATOM 679 O O . SER A 1 88 ? 0.211 9.154 1.868 1.00 95.38 88 SER A O 1
ATOM 681 N N . ARG A 1 89 ? 2.315 8.585 1.312 1.00 96.12 89 ARG A N 1
ATOM 682 C CA . ARG A 1 89 ? 2.467 9.533 0.195 1.00 96.12 89 ARG A CA 1
ATOM 683 C C . ARG A 1 89 ? 2.063 8.931 -1.149 1.00 96.12 89 ARG A C 1
ATOM 685 O O . ARG A 1 89 ? 2.025 9.647 -2.148 1.00 96.12 89 ARG A O 1
ATOM 692 N N . SER A 1 90 ? 1.822 7.625 -1.192 1.00 96.50 90 SER A N 1
ATOM 693 C CA . SER A 1 90 ? 1.479 6.914 -2.413 1.00 96.50 90 SER A CA 1
ATOM 694 C C . SER A 1 90 ? 0.036 7.228 -2.827 1.00 96.50 90 SER A C 1
ATOM 696 O O . SER A 1 90 ? -0.838 7.475 -1.992 1.00 96.50 90 SER A O 1
ATOM 698 N N . LYS A 1 91 ? -0.239 7.229 -4.137 1.00 96.56 91 LYS A N 1
ATOM 699 C CA . LYS A 1 91 ? -1.596 7.494 -4.649 1.00 96.56 91 LYS A CA 1
ATOM 700 C C . LYS A 1 91 ? -2.555 6.367 -4.267 1.00 96.56 91 LYS A C 1
ATOM 702 O O . LYS A 1 91 ? -3.746 6.596 -4.063 1.00 96.56 91 LYS A O 1
ATOM 707 N N . GLU A 1 92 ? -2.031 5.151 -4.170 1.00 95.31 92 GLU A N 1
ATOM 708 C CA . GLU A 1 92 ? -2.750 3.942 -3.787 1.00 95.31 92 GLU A CA 1
ATOM 709 C C . GLU A 1 92 ? -3.303 4.077 -2.370 1.00 95.31 92 GLU A C 1
ATOM 711 O O . GLU A 1 92 ? -4.470 3.757 -2.152 1.00 95.31 92 GLU A O 1
ATOM 716 N N . TYR A 1 93 ? -2.514 4.630 -1.444 1.00 95.81 93 TYR A N 1
ATOM 717 C CA . TYR A 1 93 ? -2.928 4.848 -0.062 1.00 95.81 93 TYR A CA 1
ATOM 718 C C . TYR A 1 93 ? -4.188 5.714 0.032 1.00 95.81 93 TYR A C 1
ATOM 720 O O . TYR A 1 93 ? -5.190 5.281 0.597 1.00 95.81 93 TYR A O 1
ATOM 728 N N . SER A 1 94 ? -4.202 6.893 -0.598 1.00 95.69 94 SER A N 1
ATOM 729 C CA . SER A 1 94 ? -5.400 7.747 -0.630 1.00 95.69 94 SER A CA 1
ATOM 730 C C . SER A 1 94 ? -6.579 7.074 -1.341 1.00 95.69 94 SER A C 1
ATOM 732 O O . SER A 1 94 ? -7.723 7.185 -0.896 1.00 95.69 94 SER A O 1
ATOM 734 N N . ARG A 1 95 ? -6.310 6.335 -2.423 1.00 96.44 95 ARG A N 1
ATOM 735 C CA . ARG A 1 95 ? -7.342 5.686 -3.240 1.00 96.44 95 ARG A CA 1
ATOM 736 C C . ARG A 1 95 ? -8.036 4.529 -2.522 1.00 96.44 95 ARG A C 1
ATOM 738 O O . ARG A 1 95 ? -9.205 4.276 -2.811 1.00 96.44 95 ARG A O 1
ATOM 745 N N . ILE A 1 96 ? -7.357 3.845 -1.598 1.00 95.12 96 ILE A N 1
ATOM 746 C CA . ILE A 1 96 ? -7.970 2.821 -0.739 1.00 95.12 96 ILE A CA 1
ATOM 747 C C . ILE A 1 96 ? -9.095 3.449 0.086 1.00 95.12 96 ILE A C 1
ATOM 749 O O . ILE A 1 96 ? -10.230 2.980 0.012 1.00 95.12 96 ILE A O 1
ATOM 753 N N . PHE A 1 97 ? -8.813 4.540 0.804 1.00 94.19 97 PHE A N 1
ATOM 754 C CA . PHE A 1 97 ? -9.820 5.207 1.634 1.00 94.19 97 PHE A CA 1
ATOM 755 C C . PHE A 1 97 ? -10.931 5.831 0.801 1.00 94.19 97 PHE A C 1
ATOM 757 O O . PHE A 1 97 ? -12.094 5.677 1.150 1.00 94.19 97 PHE A O 1
ATOM 764 N N . GLU A 1 98 ? -10.612 6.477 -0.322 1.00 95.06 98 GLU A N 1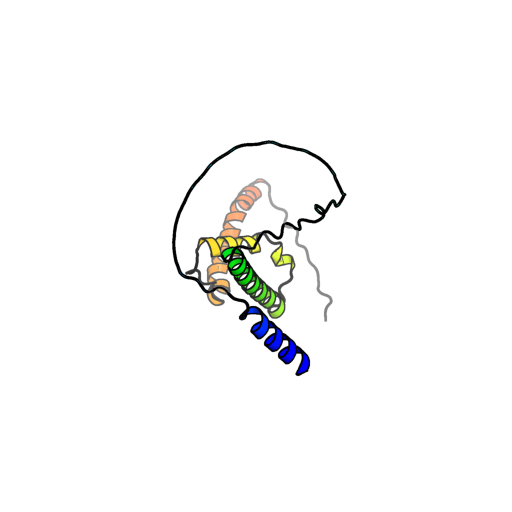
ATOM 765 C CA . GLU A 1 98 ? -11.636 7.052 -1.200 1.00 95.06 98 GLU A CA 1
ATOM 766 C C . GLU A 1 98 ? -12.636 5.985 -1.672 1.00 95.06 98 GLU A C 1
ATOM 768 O O . GLU A 1 98 ? -13.849 6.181 -1.589 1.00 95.06 98 GLU A O 1
ATOM 773 N N . LYS A 1 99 ? -12.136 4.831 -2.132 1.00 95.88 99 LYS A N 1
ATOM 774 C CA . LYS A 1 99 ? -12.985 3.727 -2.592 1.00 95.88 99 LYS A CA 1
ATOM 775 C C . LYS A 1 99 ? -13.763 3.080 -1.449 1.00 95.88 99 LYS A C 1
ATOM 777 O O . LYS A 1 99 ? -14.940 2.788 -1.634 1.00 95.88 99 LYS A O 1
ATOM 782 N N . ALA A 1 100 ? -13.139 2.885 -0.287 1.00 94.19 100 ALA A N 1
ATOM 783 C CA . ALA A 1 100 ? -13.799 2.315 0.886 1.00 94.19 100 ALA A CA 1
ATOM 784 C C . ALA A 1 100 ? -14.916 3.232 1.412 1.00 94.19 100 ALA A C 1
ATOM 786 O O . ALA A 1 100 ? -16.032 2.777 1.641 1.00 94.19 100 ALA A O 1
ATOM 787 N N . ILE A 1 101 ? -14.654 4.539 1.518 1.00 92.44 101 ILE A N 1
ATOM 788 C CA . ILE A 1 101 ? -15.645 5.542 1.935 1.00 92.44 101 ILE A CA 1
ATOM 789 C C . ILE A 1 101 ? -16.792 5.616 0.924 1.00 92.44 101 ILE A C 1
ATOM 791 O O . ILE A 1 101 ? -17.949 5.696 1.325 1.00 92.44 101 ILE A O 1
ATOM 795 N N . ARG A 1 102 ? -16.489 5.561 -0.382 1.00 95.06 102 ARG A N 1
ATOM 796 C CA . ARG A 1 102 ? -17.511 5.542 -1.438 1.00 95.06 102 ARG A CA 1
ATOM 797 C C . ARG A 1 102 ? -18.385 4.287 -1.379 1.00 95.06 102 ARG A C 1
ATOM 799 O O . ARG A 1 102 ? -19.567 4.383 -1.685 1.00 95.06 102 ARG A O 1
ATOM 806 N N . TYR A 1 103 ? -17.817 3.136 -1.017 1.00 93.94 103 TYR A N 1
ATOM 807 C CA . TYR A 1 103 ? -18.585 1.906 -0.817 1.00 93.94 103 TYR A CA 1
ATOM 808 C C . TYR A 1 103 ? -19.512 2.019 0.404 1.00 93.94 103 TYR A C 1
ATOM 810 O O . TYR A 1 103 ? -20.673 1.632 0.332 1.00 93.94 103 TYR A O 1
ATOM 818 N N . GLY A 1 104 ? -19.019 2.587 1.509 1.00 91.38 104 GLY A N 1
ATOM 819 C CA . GLY A 1 104 ? -19.795 2.829 2.727 1.00 91.38 104 GLY A CA 1
ATOM 820 C C . GLY A 1 104 ? -19.605 1.760 3.808 1.00 91.38 104 GLY A C 1
ATOM 821 O O . GLY A 1 104 ? -18.657 0.978 3.782 1.00 91.38 104 GLY A O 1
ATOM 822 N N . GLN A 1 105 ? -20.509 1.747 4.791 1.00 87.19 105 GLN A N 1
ATOM 823 C CA . GLN A 1 105 ? -20.370 0.984 6.043 1.00 87.19 105 GLN A CA 1
ATOM 824 C C . GLN A 1 105 ? -20.330 -0.542 5.857 1.00 87.19 105 GLN A C 1
ATOM 826 O O . GLN A 1 105 ? -19.780 -1.252 6.693 1.00 87.19 105 GLN A O 1
ATOM 831 N N . GLU A 1 106 ? -20.878 -1.053 4.757 1.00 91.81 106 GLU A N 1
ATOM 832 C CA . GLU A 1 106 ? -20.892 -2.488 4.458 1.00 91.81 106 GLU A CA 1
ATOM 833 C C . GLU A 1 106 ? -19.565 -2.997 3.876 1.00 91.81 106 GLU A C 1
ATOM 835 O O . GLU A 1 106 ? -19.417 -4.196 3.621 1.00 91.81 106 GLU A O 1
ATOM 840 N N . PHE A 1 107 ? -18.592 -2.109 3.643 1.00 92.44 107 PHE A N 1
ATOM 841 C CA . PHE A 1 107 ? -17.300 -2.505 3.107 1.00 92.44 107 PHE A CA 1
ATOM 842 C C . PHE A 1 107 ? -16.544 -3.368 4.114 1.00 92.44 107 PHE A C 1
ATOM 844 O O . PHE A 1 107 ? -16.204 -2.929 5.213 1.00 92.44 107 PHE A O 1
ATOM 851 N N . LYS A 1 108 ? -16.209 -4.588 3.697 1.00 93.25 108 LYS A N 1
ATOM 852 C CA . LYS A 1 108 ? -15.306 -5.463 4.439 1.00 93.25 108 LYS A CA 1
ATOM 853 C C . LYS A 1 108 ? -13.924 -5.400 3.794 1.00 93.25 108 LYS A C 1
ATOM 855 O O . LYS A 1 108 ? -13.818 -5.675 2.596 1.00 93.25 108 LYS A O 1
ATOM 860 N N . PRO A 1 109 ? -12.868 -5.050 4.552 1.00 93.19 109 PRO A N 1
ATOM 861 C CA . PRO A 1 109 ? -11.504 -5.165 4.062 1.00 93.19 109 PRO A CA 1
ATOM 862 C C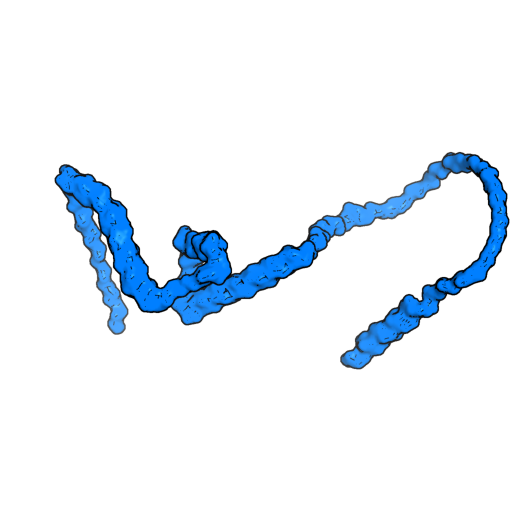 . PRO A 1 109 ? -11.224 -6.593 3.574 1.00 93.19 109 PRO A C 1
ATOM 864 O O . PRO A 1 109 ? -11.745 -7.547 4.158 1.00 93.19 109 PRO A O 1
ATOM 867 N N . PRO A 1 110 ? -10.409 -6.756 2.521 1.00 95.31 110 PRO A N 1
ATOM 868 C CA . PRO A 1 110 ? -10.122 -8.070 1.969 1.00 95.31 110 PRO A CA 1
ATOM 869 C C . PRO A 1 110 ? -9.373 -8.943 2.981 1.00 95.31 110 PRO A C 1
ATOM 871 O O . PRO A 1 110 ? -8.476 -8.482 3.690 1.00 95.31 110 PRO A O 1
ATOM 874 N N . SER A 1 111 ? -9.720 -10.226 3.015 1.00 97.00 111 SER A N 1
ATOM 875 C CA . SER A 1 111 ? -9.045 -11.232 3.835 1.00 97.00 111 SER A CA 1
ATOM 876 C C . SER A 1 111 ? -7.620 -11.503 3.339 1.00 97.00 111 SER A C 1
ATOM 878 O O . SER A 1 111 ? -7.292 -11.303 2.166 1.00 97.00 111 SER A O 1
ATOM 880 N N . TYR A 1 112 ? -6.773 -12.051 4.215 1.00 96.50 112 TYR A N 1
ATOM 881 C CA . TYR A 1 112 ? -5.424 -12.509 3.868 1.00 96.50 112 TYR A CA 1
ATOM 882 C C . TYR A 1 112 ? -5.417 -13.430 2.636 1.00 96.50 112 TYR A C 1
ATOM 884 O O . TYR A 1 112 ? -4.608 -13.256 1.723 1.00 96.50 112 TYR A O 1
ATOM 892 N N . HIS A 1 113 ? -6.346 -14.390 2.579 1.00 97.62 113 HIS A N 1
ATOM 893 C CA . HIS A 1 113 ? -6.433 -15.318 1.451 1.00 97.62 113 HIS A CA 1
ATOM 894 C C . HIS A 1 113 ? -6.849 -14.620 0.157 1.00 97.62 113 HIS A C 1
ATOM 896 O O . HIS A 1 113 ? -6.321 -14.957 -0.902 1.00 97.62 113 HIS A O 1
ATOM 902 N N . GLU A 1 114 ? -7.741 -13.631 0.244 1.00 97.06 114 GLU A N 1
ATOM 903 C CA . GLU A 1 114 ? -8.202 -12.861 -0.910 1.00 97.06 114 GLU A CA 1
ATOM 904 C C . GLU A 1 114 ? -7.088 -11.983 -1.484 1.00 97.06 114 GLU A C 1
ATOM 906 O O . GLU A 1 114 ? -6.894 -11.944 -2.699 1.00 97.06 114 GLU A O 1
ATOM 911 N N . LEU A 1 115 ? -6.304 -11.331 -0.622 1.00 96.62 115 LEU A N 1
ATOM 912 C CA . LEU A 1 115 ? -5.137 -10.548 -1.029 1.00 96.62 115 LEU A CA 1
ATOM 913 C C . LEU A 1 115 ? -4.081 -11.426 -1.701 1.00 96.62 115 LEU A C 1
ATOM 915 O O . LEU A 1 115 ? -3.612 -11.112 -2.794 1.00 96.62 115 LEU A O 1
ATOM 919 N N . ARG A 1 116 ? -3.733 -12.548 -1.065 1.00 96.44 116 ARG A N 1
ATOM 920 C CA . ARG A 1 116 ? -2.629 -13.407 -1.502 1.00 96.44 116 ARG A CA 1
ATOM 921 C C . ARG A 1 116 ? -2.903 -14.128 -2.820 1.00 96.44 116 ARG A C 1
ATOM 923 O O . ARG A 1 116 ? -1.953 -14.402 -3.546 1.00 96.44 116 ARG A O 1
ATOM 930 N N . VAL A 1 117 ? -4.154 -14.493 -3.111 1.00 96.19 117 VAL A N 1
ATOM 931 C CA . VAL A 1 117 ? -4.462 -15.376 -4.249 1.00 96.19 117 VAL A CA 1
ATOM 932 C C . VAL A 1 117 ? -5.323 -14.688 -5.314 1.00 96.19 117 VAL A C 1
ATOM 934 O O . VAL A 1 117 ? -4.776 -14.360 -6.367 1.00 96.19 117 VAL A O 1
ATOM 937 N N . PRO A 1 118 ? -6.637 -14.460 -5.129 1.00 97.62 118 PRO A N 1
ATOM 938 C CA . PRO A 1 118 ? -7.474 -13.939 -6.203 1.00 97.62 118 PRO A CA 1
ATOM 939 C C . PRO A 1 118 ? -7.151 -12.486 -6.569 1.00 97.62 118 PRO A C 1
ATOM 941 O O . PRO A 1 118 ? -7.118 -12.169 -7.755 1.00 97.62 118 PRO A O 1
ATOM 944 N N . LEU A 1 119 ? -6.887 -11.600 -5.603 1.00 96.94 119 LEU A N 1
ATOM 945 C CA . LEU A 1 119 ? -6.560 -10.201 -5.907 1.00 96.94 119 LEU A CA 1
ATOM 946 C C . LEU A 1 119 ? -5.175 -10.069 -6.543 1.00 96.94 119 LEU A C 1
ATOM 948 O O . LEU A 1 119 ? -5.019 -9.284 -7.477 1.00 96.94 119 LEU A O 1
ATOM 952 N N . LEU A 1 120 ? -4.205 -10.880 -6.110 1.00 97.12 120 LEU A N 1
ATOM 953 C CA . LEU A 1 120 ? -2.898 -10.951 -6.760 1.00 97.12 120 LEU A CA 1
ATOM 954 C C . LEU A 1 120 ? -3.023 -11.396 -8.224 1.00 97.12 120 LEU A C 1
ATOM 956 O O . LEU A 1 120 ? -2.474 -10.737 -9.101 1.00 97.12 120 LEU A O 1
ATOM 960 N N . LYS A 1 121 ? -3.795 -12.457 -8.504 1.00 97.81 121 LYS A N 1
ATOM 961 C CA . LYS A 1 121 ? -4.053 -12.921 -9.880 1.00 97.81 121 LYS A CA 1
ATOM 962 C C . LYS A 1 121 ? -4.667 -11.821 -10.746 1.00 97.81 121 LYS A C 1
ATOM 964 O O . LYS A 1 121 ? -4.152 -11.542 -11.822 1.00 97.81 121 LYS A O 1
ATOM 969 N N . LYS A 1 122 ? -5.687 -11.126 -10.232 1.00 97.69 122 LYS A N 1
ATOM 970 C CA . LYS A 1 122 ? -6.289 -9.976 -10.925 1.00 97.69 122 LYS A CA 1
ATOM 971 C C . LYS A 1 122 ? -5.274 -8.867 -11.196 1.00 97.69 122 LYS A C 1
ATOM 973 O O . LYS A 1 122 ? -5.295 -8.268 -12.262 1.00 97.69 122 LYS A O 1
ATOM 978 N N . HIS A 1 123 ? -4.382 -8.574 -10.250 1.00 96.56 123 HIS A N 1
ATOM 979 C CA . HIS A 1 123 ? -3.365 -7.546 -10.457 1.00 96.56 123 HIS A CA 1
ATOM 980 C C . HIS A 1 123 ? -2.354 -7.946 -11.539 1.00 96.56 123 HIS A C 1
ATOM 982 O O . HIS A 1 123 ? -2.006 -7.117 -12.373 1.00 96.56 123 HIS A O 1
ATOM 988 N N . VAL A 1 124 ? -1.949 -9.220 -11.578 1.00 97.31 124 VAL A N 1
ATOM 989 C CA . VAL A 1 124 ? -1.094 -9.765 -12.646 1.00 97.31 124 VAL A CA 1
ATOM 990 C C . VAL A 1 124 ? -1.770 -9.625 -14.009 1.00 97.31 124 VAL A C 1
ATOM 992 O O . VAL A 1 124 ? -1.136 -9.159 -14.950 1.00 97.31 124 VAL A O 1
ATOM 995 N N . GLU A 1 125 ? -3.056 -9.958 -14.115 1.00 97.56 125 GLU A N 1
ATOM 996 C CA . GLU A 1 125 ? -3.828 -9.794 -15.353 1.00 97.56 125 GLU A CA 1
ATOM 997 C C . GLU A 1 125 ? -3.904 -8.325 -15.795 1.00 97.56 125 GLU A C 1
ATOM 999 O O . GLU A 1 125 ? -3.686 -8.028 -16.966 1.00 97.56 125 GLU A O 1
ATOM 1004 N N . LEU A 1 126 ? -4.147 -7.393 -14.868 1.00 96.75 126 LEU A N 1
ATOM 1005 C CA . LEU A 1 126 ? -4.188 -5.957 -15.168 1.00 96.75 126 LEU A CA 1
ATOM 1006 C C . LEU A 1 126 ? -2.835 -5.425 -15.655 1.00 96.75 126 LEU A C 1
ATOM 1008 O O . LEU A 1 126 ? -2.784 -4.663 -16.619 1.00 96.75 126 LEU A O 1
ATOM 1012 N N . VAL A 1 127 ? -1.737 -5.834 -15.015 1.00 96.88 127 VAL A N 1
ATOM 1013 C CA . VAL A 1 127 ? -0.383 -5.479 -15.465 1.00 96.88 127 VAL A CA 1
ATOM 1014 C C . VAL A 1 127 ? -0.119 -6.078 -16.843 1.00 96.88 127 VAL A C 1
ATOM 1016 O O . VAL A 1 127 ? 0.401 -5.397 -17.720 1.00 96.88 127 VAL A O 1
ATOM 1019 N N . GLN A 1 128 ? -0.528 -7.324 -17.069 1.00 96.44 128 GLN A N 1
ATOM 1020 C CA . GLN A 1 128 ? -0.358 -8.000 -18.348 1.00 96.44 128 GLN A CA 1
ATOM 1021 C C . GLN A 1 128 ? -1.126 -7.297 -19.477 1.00 96.44 128 GLN A C 1
ATOM 1023 O O . GLN A 1 128 ? -0.578 -7.122 -20.561 1.00 96.44 128 GLN A O 1
ATOM 1028 N N . GLN A 1 129 ? -2.350 -6.838 -19.217 1.00 96.69 129 GLN A N 1
ATOM 1029 C CA . GLN A 1 129 ? -3.118 -6.023 -20.164 1.00 96.69 129 GLN A CA 1
ATOM 1030 C C . GLN A 1 129 ? -2.426 -4.688 -20.447 1.00 96.69 129 GLN A C 1
ATOM 1032 O O . GLN A 1 129 ? -2.259 -4.323 -21.605 1.00 96.69 129 GLN A O 1
ATOM 1037 N N . SER A 1 130 ? -1.948 -3.997 -19.407 1.00 95.62 130 SER A N 1
ATOM 1038 C CA . SER A 1 130 ? -1.210 -2.737 -19.565 1.00 95.62 130 SER A CA 1
ATOM 1039 C C . SER A 1 130 ? 0.098 -2.898 -20.347 1.00 95.62 130 SER A C 1
ATOM 1041 O O . SER A 1 130 ? 0.576 -1.933 -20.933 1.00 95.62 130 SER A O 1
ATOM 1043 N N . LEU A 1 131 ? 0.701 -4.089 -20.340 1.00 95.38 131 LEU A N 1
ATOM 1044 C CA . LEU A 1 131 ? 1.918 -4.382 -21.095 1.00 95.38 131 LEU A CA 1
ATOM 1045 C C . LEU A 1 131 ? 1.655 -4.739 -22.559 1.00 95.38 131 LEU A C 1
ATOM 1047 O O . LEU A 1 131 ? 2.603 -4.729 -23.342 1.00 95.38 131 LEU A O 1
ATOM 1051 N N . GLU A 1 132 ? 0.425 -5.080 -22.945 1.00 96.00 132 GLU A N 1
ATOM 1052 C CA . GLU A 1 132 ? 0.155 -5.564 -24.302 1.00 96.00 132 GLU A CA 1
ATOM 1053 C C . GLU A 1 132 ? 0.410 -4.475 -25.352 1.00 96.00 132 GLU A C 1
ATOM 1055 O O . GLU A 1 132 ? 1.079 -4.740 -26.348 1.00 96.00 132 GLU A O 1
ATOM 1060 N N . GLU A 1 133 ? 0.032 -3.226 -25.065 1.00 93.88 133 GLU A N 1
ATOM 1061 C CA . GLU A 1 133 ? 0.342 -2.065 -25.916 1.00 93.88 133 GLU A CA 1
ATOM 1062 C C . GLU A 1 133 ? 1.856 -1.917 -26.151 1.00 93.88 133 GLU A C 1
ATOM 1064 O O . GLU A 1 133 ? 2.324 -1.694 -27.270 1.00 93.88 133 GLU A O 1
ATOM 1069 N N . HIS A 1 134 ? 2.657 -2.113 -25.100 1.00 94.44 134 HIS A N 1
ATOM 1070 C CA . HIS A 1 134 ? 4.113 -2.086 -25.212 1.00 94.44 134 HIS A CA 1
ATOM 1071 C C . HIS A 1 134 ? 4.649 -3.263 -26.032 1.00 94.44 134 HIS A C 1
ATOM 1073 O O . HIS A 1 134 ? 5.566 -3.080 -26.831 1.00 94.44 134 HIS A O 1
ATOM 1079 N N . ARG A 1 135 ? 4.076 -4.462 -25.884 1.00 94.44 135 ARG A N 1
ATOM 1080 C CA . ARG A 1 135 ? 4.476 -5.647 -26.659 1.00 94.44 135 ARG A CA 1
ATOM 1081 C C . ARG A 1 135 ? 4.184 -5.491 -28.142 1.00 94.44 135 ARG A C 1
ATOM 1083 O O . ARG A 1 135 ? 5.003 -5.907 -28.958 1.00 94.44 135 ARG A O 1
ATOM 1090 N N . GLU A 1 136 ? 3.049 -4.905 -28.501 1.00 95.31 136 GLU A N 1
ATOM 1091 C CA . GLU A 1 136 ? 2.720 -4.591 -29.892 1.00 95.31 136 GLU A CA 1
ATOM 1092 C C . GLU A 1 136 ? 3.726 -3.614 -30.496 1.00 95.31 136 GLU A C 1
ATOM 1094 O O . GLU A 1 136 ? 4.229 -3.850 -31.595 1.00 95.31 136 GLU A O 1
ATOM 1099 N N . TYR A 1 137 ? 4.097 -2.579 -29.744 1.00 94.69 137 TYR A N 1
ATOM 1100 C CA . TYR A 1 137 ? 5.131 -1.636 -30.153 1.00 94.69 137 TYR A CA 1
ATOM 1101 C C . TYR A 1 137 ? 6.502 -2.318 -30.320 1.00 94.69 137 TYR A C 1
ATOM 1103 O O . TYR A 1 137 ? 7.165 -2.151 -31.345 1.00 94.69 137 TYR A O 1
ATOM 1111 N N . TRP A 1 138 ? 6.909 -3.169 -29.373 1.00 95.94 138 TRP A N 1
ATOM 1112 C CA . TRP A 1 138 ? 8.179 -3.904 -29.433 1.00 95.94 138 TRP A CA 1
ATOM 1113 C C . TRP A 1 138 ? 8.283 -4.859 -30.623 1.00 95.94 138 TRP A C 1
ATOM 1115 O O . TRP A 1 138 ? 9.388 -5.078 -31.113 1.00 95.94 138 TRP A O 1
ATOM 1125 N N . LYS A 1 139 ? 7.168 -5.408 -31.128 1.00 94.69 139 LYS A N 1
ATOM 1126 C CA . LYS A 1 139 ? 7.178 -6.234 -32.353 1.00 94.69 139 LYS A CA 1
ATOM 1127 C C . LYS A 1 139 ? 7.661 -5.450 -33.578 1.00 94.69 139 LYS A C 1
ATOM 1129 O O . LYS A 1 139 ? 8.189 -6.063 -34.499 1.00 94.69 139 LYS A O 1
ATOM 1134 N N . GLN A 1 140 ? 7.481 -4.128 -33.596 1.00 95.56 140 GLN A N 1
ATOM 1135 C CA . GLN A 1 140 ? 7.861 -3.269 -34.721 1.00 95.56 140 GLN A CA 1
ATOM 1136 C C . GLN A 1 140 ? 9.286 -2.730 -34.587 1.00 95.56 140 GLN A C 1
ATOM 1138 O O . GLN A 1 140 ? 10.048 -2.763 -35.549 1.00 95.56 140 GLN A O 1
ATOM 1143 N N . VAL A 1 141 ? 9.647 -2.225 -33.402 1.00 94.94 141 VAL A N 1
ATOM 1144 C CA . VAL A 1 141 ? 10.921 -1.510 -33.188 1.00 94.94 141 VAL A CA 1
ATOM 1145 C C . VAL A 1 141 ? 11.987 -2.335 -32.460 1.00 94.94 141 VAL A C 1
ATOM 1147 O O . VAL A 1 141 ? 13.135 -1.908 -32.360 1.00 94.94 141 VAL A O 1
ATOM 1150 N N . GLY A 1 142 ? 11.628 -3.517 -31.955 1.00 93.06 142 GLY A N 1
ATOM 1151 C CA 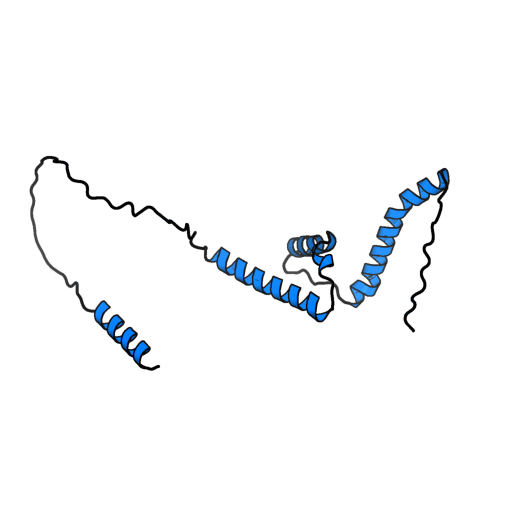. GLY A 1 142 ? 12.450 -4.294 -31.029 1.00 93.06 142 GLY A CA 1
ATOM 1152 C C . GLY A 1 142 ? 12.365 -3.782 -29.585 1.00 93.06 142 GLY A C 1
ATOM 1153 O O . GLY A 1 142 ? 11.728 -2.775 -29.281 1.00 93.06 142 GLY A O 1
ATOM 1154 N N . CYS A 1 143 ? 12.997 -4.494 -28.654 1.00 93.62 143 CYS A N 1
ATOM 1155 C CA . CYS A 1 143 ? 13.104 -4.090 -27.252 1.00 93.62 143 CYS A CA 1
ATOM 1156 C C . CYS A 1 143 ? 14.478 -4.490 -26.714 1.00 93.62 143 CYS A C 1
ATOM 1158 O O . CYS A 1 143 ? 14.903 -5.631 -26.900 1.00 93.62 143 CYS A O 1
ATOM 1160 N N . THR A 1 144 ? 15.153 -3.571 -26.026 1.00 93.19 144 THR A N 1
ATOM 1161 C CA . THR A 1 144 ? 16.389 -3.865 -25.295 1.00 93.19 144 THR A CA 1
ATOM 1162 C C . THR A 1 144 ? 16.051 -4.041 -23.822 1.00 93.19 144 THR A C 1
ATOM 1164 O O . THR A 1 144 ? 15.604 -3.099 -23.170 1.00 93.19 144 THR A O 1
ATOM 1167 N N . ILE A 1 145 ? 16.285 -5.238 -23.285 1.00 91.81 145 ILE A N 1
ATOM 1168 C CA . ILE A 1 145 ? 16.107 -5.523 -21.859 1.00 91.81 145 ILE A CA 1
ATOM 1169 C C . ILE A 1 145 ? 17.434 -5.242 -21.155 1.00 91.81 145 ILE A C 1
ATOM 1171 O O . ILE A 1 145 ? 18.418 -5.949 -21.369 1.00 91.81 145 ILE A O 1
ATOM 1175 N N . MET A 1 146 ? 17.467 -4.209 -20.316 1.00 94.38 146 MET A N 1
ATOM 1176 C CA . MET A 1 146 ? 18.585 -3.971 -19.404 1.00 94.38 146 MET A CA 1
ATOM 1177 C C . MET A 1 146 ? 18.322 -4.722 -18.104 1.00 94.38 146 MET A C 1
ATOM 1179 O O . MET A 1 146 ? 17.313 -4.483 -17.447 1.00 94.38 146 MET A O 1
ATOM 1183 N N . ILE A 1 147 ? 19.221 -5.636 -17.755 1.00 93.62 147 ILE A N 1
ATOM 1184 C CA . ILE A 1 147 ? 19.145 -6.407 -16.515 1.00 93.62 147 ILE A CA 1
ATOM 1185 C C . ILE A 1 147 ? 20.141 -5.788 -15.540 1.00 93.62 147 ILE A C 1
ATOM 1187 O O . ILE A 1 147 ? 21.340 -5.761 -15.821 1.00 93.62 147 ILE A O 1
ATOM 1191 N N . ASP A 1 148 ? 19.658 -5.289 -14.407 1.00 93.75 148 ASP A N 1
ATOM 1192 C CA . ASP A 1 148 ? 20.501 -4.875 -13.296 1.00 93.75 148 ASP A CA 1
ATOM 1193 C C . ASP A 1 148 ? 20.727 -6.054 -12.338 1.00 93.75 148 ASP A C 1
ATOM 1195 O O . ASP A 1 148 ? 19.807 -6.741 -11.901 1.00 93.75 148 ASP A O 1
ATOM 1199 N N . GLY A 1 149 ? 21.993 -6.337 -12.039 1.00 93.25 149 GLY A N 1
ATOM 1200 C CA . GLY A 1 149 ? 22.382 -7.371 -11.087 1.00 93.25 149 GLY A CA 1
ATOM 1201 C C . GLY A 1 149 ? 23.179 -6.750 -9.952 1.00 93.25 149 GLY A C 1
ATOM 1202 O O . GLY A 1 149 ? 24.202 -6.114 -10.198 1.00 93.25 149 GLY A O 1
ATOM 1203 N N . TRP A 1 150 ? 22.745 -6.948 -8.710 1.00 91.94 150 TRP A N 1
ATOM 1204 C CA . TRP A 1 150 ? 23.526 -6.609 -7.523 1.00 91.94 150 TRP A CA 1
ATOM 1205 C C . TRP A 1 150 ? 23.571 -7.809 -6.574 1.00 91.94 150 TRP A C 1
ATOM 1207 O O . TRP A 1 150 ? 22.598 -8.549 -6.440 1.00 91.94 150 TRP A O 1
ATOM 1217 N N . THR A 1 151 ? 24.718 -8.014 -5.929 1.00 89.12 151 THR A N 1
ATOM 1218 C CA . THR A 1 151 ? 24.917 -9.100 -4.962 1.00 89.12 151 THR A CA 1
ATOM 1219 C C . THR A 1 151 ? 24.890 -8.523 -3.554 1.00 89.12 151 THR A C 1
ATOM 1221 O O . THR A 1 151 ? 25.680 -7.627 -3.244 1.00 89.12 151 THR A O 1
ATOM 1224 N N . ASP A 1 152 ? 24.010 -9.039 -2.692 1.00 91.62 152 ASP A N 1
ATOM 1225 C CA . ASP A 1 152 ? 24.005 -8.679 -1.273 1.00 91.62 152 ASP A CA 1
ATOM 1226 C C . ASP A 1 152 ? 25.262 -9.242 -0.588 1.00 91.62 152 ASP A C 1
ATOM 1228 O O . ASP A 1 152 ? 25.586 -10.424 -0.711 1.00 91.62 152 ASP A O 1
ATOM 1232 N N . LYS A 1 153 ? 25.997 -8.376 0.116 1.00 87.06 153 LYS A N 1
ATOM 1233 C CA . LYS A 1 153 ? 27.228 -8.731 0.837 1.00 87.06 153 LYS A CA 1
ATOM 1234 C C . LYS A 1 153 ? 26.966 -9.202 2.269 1.00 87.06 153 LYS A C 1
ATOM 1236 O O . LYS A 1 153 ? 27.922 -9.490 2.986 1.00 87.06 153 LYS A O 1
ATOM 1241 N N . ARG A 1 154 ? 25.709 -9.260 2.713 1.00 82.44 154 ARG A N 1
ATOM 1242 C CA . ARG A 1 154 ? 25.358 -9.734 4.055 1.00 82.44 154 ARG A CA 1
ATOM 1243 C C . ARG A 1 154 ? 25.493 -11.256 4.137 1.00 82.44 154 ARG A C 1
ATOM 1245 O O . ARG A 1 154 ? 24.656 -11.989 3.617 1.00 82.44 154 ARG A O 1
ATOM 1252 N N . ARG A 1 155 ? 26.549 -11.705 4.815 1.00 60.75 155 ARG A N 1
ATOM 1253 C CA . ARG A 1 155 ? 26.771 -13.083 5.259 1.00 60.75 155 ARG A CA 1
ATOM 1254 C C . ARG A 1 155 ? 27.110 -13.084 6.741 1.00 60.75 155 ARG A C 1
ATOM 1256 O O . ARG A 1 155 ? 27.776 -12.115 7.169 1.00 60.75 155 ARG A O 1
#